Protein AF-A0A1I0CJA5-F1 (afdb_monomer_lite)

Structure (mmCIF, N/CA/C/O backbone):
data_AF-A0A1I0CJA5-F1
#
_entry.id   AF-A0A1I0CJA5-F1
#
loop_
_atom_site.group_PDB
_atom_site.id
_atom_site.type_symbol
_atom_site.label_atom_id
_atom_site.label_alt_id
_atom_site.label_comp_id
_atom_site.label_asym_id
_atom_site.label_entity_id
_atom_site.label_seq_id
_atom_site.pdbx_PDB_ins_code
_atom_site.Cartn_x
_atom_site.Cartn_y
_atom_site.Cartn_z
_atom_site.occupancy
_atom_site.B_iso_or_equiv
_atom_site.auth_seq_id
_atom_site.auth_comp_id
_atom_site.auth_asym_id
_atom_site.auth_atom_id
_atom_site.pdbx_PDB_model_num
ATOM 1 N N . MET A 1 1 ? -0.975 0.324 -36.516 1.00 38.78 1 MET A N 1
ATOM 2 C CA . MET A 1 1 ? -1.303 0.114 -35.090 1.00 38.78 1 MET A CA 1
ATOM 3 C C . MET A 1 1 ? -0.329 0.949 -34.273 1.00 38.78 1 MET A C 1
ATOM 5 O O . MET A 1 1 ? 0.823 0.558 -34.159 1.00 38.78 1 MET A O 1
ATOM 9 N N . SER A 1 2 ? -0.730 2.141 -33.818 1.00 41.09 2 SER A N 1
ATOM 10 C CA . SER A 1 2 ? 0.152 3.005 -33.021 1.00 41.09 2 SER A CA 1
ATOM 11 C C . SER A 1 2 ? 0.264 2.461 -31.605 1.00 41.09 2 SER A C 1
ATOM 13 O O . SER A 1 2 ? -0.659 2.596 -30.804 1.00 41.09 2 SER A O 1
ATOM 15 N N . THR A 1 3 ? 1.405 1.857 -31.296 1.00 53.00 3 THR A N 1
ATOM 16 C CA . THR A 1 3 ? 1.869 1.637 -29.928 1.00 53.00 3 THR A CA 1
ATOM 17 C C . THR A 1 3 ? 2.162 3.004 -29.321 1.00 53.00 3 THR A C 1
ATOM 19 O O . THR A 1 3 ? 3.268 3.527 -29.440 1.00 53.00 3 THR A O 1
ATOM 22 N N . GLY A 1 4 ? 1.145 3.638 -28.735 1.00 49.47 4 GLY A N 1
ATOM 23 C CA . GLY A 1 4 ? 1.367 4.814 -27.907 1.00 49.47 4 GLY A CA 1
ATOM 24 C C . GLY A 1 4 ? 2.368 4.427 -26.825 1.00 49.47 4 GLY A C 1
ATOM 25 O O . GLY A 1 4 ? 2.086 3.522 -26.043 1.00 49.47 4 GLY A O 1
ATOM 26 N N . HIS A 1 5 ? 3.548 5.050 -26.820 1.00 57.03 5 HIS A N 1
ATOM 27 C CA . HIS A 1 5 ? 4.505 4.905 -25.731 1.00 57.03 5 HIS A CA 1
ATOM 28 C C . HIS A 1 5 ? 3.768 5.226 -24.429 1.00 57.03 5 HIS A C 1
ATOM 30 O O . HIS A 1 5 ? 3.460 6.386 -24.152 1.00 57.03 5 HIS A O 1
ATOM 36 N N . LEU A 1 6 ? 3.425 4.198 -23.651 1.00 63.06 6 LEU A N 1
ATOM 37 C CA . LEU A 1 6 ? 2.884 4.388 -22.317 1.00 63.06 6 LEU A CA 1
ATOM 38 C C . LEU A 1 6 ? 4.010 5.007 -21.501 1.00 63.06 6 LEU A C 1
ATOM 40 O O . LEU A 1 6 ? 4.934 4.314 -21.082 1.00 63.06 6 LEU A O 1
ATOM 44 N N . ARG A 1 7 ? 3.955 6.330 -21.339 1.00 72.81 7 ARG A N 1
ATOM 45 C CA . ARG A 1 7 ? 4.883 7.077 -20.498 1.00 72.81 7 ARG A CA 1
ATOM 46 C C . ARG A 1 7 ? 4.955 6.389 -19.138 1.00 72.81 7 ARG A C 1
ATOM 48 O O . ARG A 1 7 ? 3.923 6.122 -18.515 1.00 72.81 7 ARG A O 1
ATOM 55 N N . GLU A 1 8 ? 6.171 6.085 -18.706 1.00 76.00 8 GLU A N 1
ATOM 56 C CA . GLU A 1 8 ? 6.405 5.485 -17.402 1.00 76.00 8 GLU A CA 1
ATOM 57 C C . GLU A 1 8 ? 5.789 6.373 -16.310 1.00 76.00 8 GLU A C 1
ATOM 59 O O . GLU A 1 8 ? 5.918 7.603 -16.363 1.00 76.00 8 GLU A O 1
ATOM 64 N N . PRO A 1 9 ? 5.063 5.789 -15.342 1.00 83.44 9 PRO A N 1
ATOM 65 C CA . PRO A 1 9 ? 4.509 6.545 -14.244 1.00 83.44 9 PRO A CA 1
ATOM 66 C C . PRO A 1 9 ? 5.676 7.119 -13.447 1.00 83.44 9 PRO A C 1
ATOM 68 O O . PRO A 1 9 ? 6.671 6.425 -13.221 1.00 83.44 9 PRO A O 1
ATOM 71 N N . PRO A 1 10 ? 5.565 8.369 -12.983 1.00 91.12 10 PRO A N 1
ATOM 72 C CA . PRO A 1 10 ? 6.577 8.901 -12.096 1.00 91.12 10 PRO A CA 1
ATOM 73 C C . PRO A 1 10 ? 6.643 8.032 -10.835 1.00 91.12 10 PRO A C 1
ATOM 75 O O . PRO A 1 10 ? 5.623 7.527 -10.364 1.00 91.12 10 PRO A O 1
ATOM 78 N N . TYR A 1 11 ? 7.842 7.876 -10.275 1.00 94.19 11 TYR A N 1
ATOM 79 C CA . TYR A 1 11 ? 8.096 7.011 -9.120 1.00 94.19 11 TYR A CA 1
ATOM 80 C C . TYR A 1 11 ? 7.109 7.238 -7.960 1.00 94.19 11 TYR A C 1
ATOM 82 O O . TYR A 1 11 ? 6.584 6.286 -7.387 1.00 94.19 11 TYR A O 1
ATOM 90 N N . TRP A 1 12 ? 6.768 8.500 -7.677 1.00 95.81 12 TRP A N 1
ATOM 91 C CA . TRP A 1 12 ? 5.797 8.853 -6.636 1.00 95.81 12 TRP A CA 1
ATOM 92 C C . TRP A 1 12 ? 4.404 8.253 -6.881 1.00 95.81 12 TRP A C 1
ATOM 94 O O . TRP A 1 12 ? 3.738 7.860 -5.929 1.00 95.81 12 TRP A O 1
ATOM 104 N N . ALA A 1 13 ? 3.967 8.114 -8.136 1.00 95.69 13 ALA A N 1
ATOM 105 C CA . ALA A 1 13 ? 2.657 7.548 -8.456 1.00 95.69 13 ALA A CA 1
ATOM 106 C C . ALA A 1 13 ? 2.606 6.036 -8.184 1.00 95.69 13 ALA A C 1
ATOM 108 O O . ALA A 1 13 ? 1.552 5.497 -7.838 1.00 95.69 13 ALA A O 1
ATOM 109 N N . LEU A 1 14 ? 3.744 5.342 -8.298 1.00 97.00 14 LEU A N 1
ATOM 110 C CA . LEU A 1 14 ? 3.858 3.932 -7.918 1.00 97.00 14 LEU A CA 1
ATOM 111 C C . LEU A 1 14 ? 3.748 3.767 -6.396 1.00 97.00 14 LEU A C 1
ATOM 113 O O . LEU A 1 14 ? 3.034 2.880 -5.928 1.00 97.00 14 LEU A O 1
ATOM 117 N N . LEU A 1 15 ? 4.388 4.654 -5.629 1.00 98.00 15 LEU A N 1
ATOM 118 C CA . LEU A 1 15 ? 4.303 4.660 -4.165 1.00 98.00 15 LEU A CA 1
ATOM 119 C C . LEU A 1 15 ? 2.894 5.009 -3.664 1.00 98.00 15 LEU A C 1
ATOM 121 O O . LEU A 1 15 ? 2.371 4.333 -2.778 1.00 98.00 15 LEU A O 1
ATOM 125 N N . GLU A 1 16 ? 2.236 5.988 -4.286 1.00 98.25 16 GLU A N 1
ATOM 126 C CA . GLU A 1 16 ? 0.837 6.338 -4.003 1.00 98.25 16 GLU A CA 1
ATOM 127 C C . GLU A 1 16 ? -0.107 5.158 -4.296 1.00 98.25 16 GLU A C 1
ATOM 129 O O . GLU A 1 16 ? -1.049 4.879 -3.548 1.00 98.25 16 GLU A O 1
ATOM 134 N N . THR A 1 17 ? 0.173 4.402 -5.364 1.00 97.75 17 THR A N 1
ATOM 135 C CA . THR A 1 17 ? -0.574 3.178 -5.685 1.00 97.75 17 THR A CA 1
ATOM 136 C C . THR A 1 17 ? -0.369 2.109 -4.609 1.00 97.75 17 THR A C 1
ATOM 138 O O . THR A 1 17 ? -1.347 1.498 -4.169 1.00 97.75 17 THR A O 1
ATOM 141 N N . ALA A 1 18 ? 0.870 1.904 -4.146 1.00 97.56 18 ALA A N 1
ATOM 142 C CA . ALA A 1 18 ? 1.179 0.971 -3.062 1.00 97.56 18 ALA A CA 1
ATOM 143 C C . ALA A 1 18 ? 0.437 1.337 -1.768 1.00 97.56 18 ALA A C 1
ATOM 145 O O . ALA A 1 18 ? -0.219 0.483 -1.167 1.00 97.56 18 ALA A O 1
ATOM 146 N N . HIS A 1 19 ? 0.466 2.617 -1.388 1.00 98.19 19 HIS A N 1
ATOM 147 C CA . HIS A 1 19 ? -0.281 3.142 -0.243 1.00 98.19 19 HIS A CA 1
ATOM 148 C C . HIS A 1 19 ? -1.787 2.952 -0.397 1.00 98.19 19 HIS A C 1
ATOM 150 O O . HIS A 1 19 ? -2.447 2.456 0.517 1.00 98.19 19 HIS A O 1
ATOM 156 N N . THR A 1 20 ? -2.334 3.242 -1.577 1.00 98.38 20 T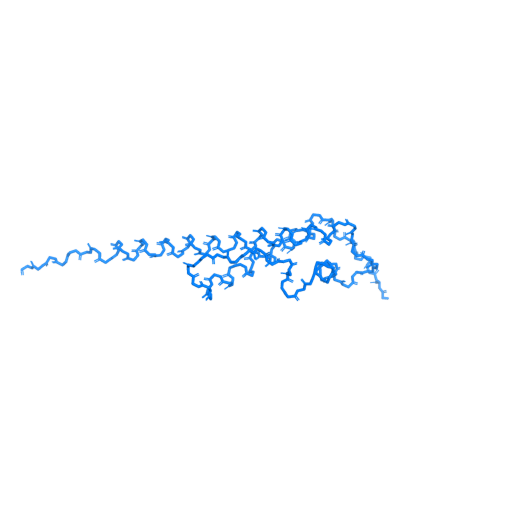HR A N 1
ATOM 157 C CA . THR A 1 20 ? -3.761 3.051 -1.854 1.00 98.38 20 THR A CA 1
ATOM 158 C C . THR A 1 20 ? -4.179 1.586 -1.736 1.00 98.38 20 THR A C 1
ATOM 160 O O . THR A 1 20 ? -5.255 1.308 -1.198 1.00 98.38 20 THR A O 1
ATOM 163 N N . PHE A 1 21 ? -3.355 0.645 -2.209 1.00 97.50 21 PHE A N 1
ATOM 164 C CA . PHE A 1 21 ? -3.587 -0.785 -1.993 1.00 97.50 21 PHE A CA 1
ATOM 165 C C . PHE A 1 21 ? -3.585 -1.132 -0.509 1.00 97.50 21 PHE A C 1
ATOM 167 O O . PHE A 1 21 ? -4.559 -1.716 -0.038 1.00 97.50 21 PHE A O 1
ATOM 174 N N . GLY A 1 22 ? -2.564 -0.690 0.226 1.00 96.06 22 GLY A N 1
ATOM 175 C CA . GLY A 1 22 ? -2.484 -0.883 1.669 1.00 96.06 22 GLY A CA 1
ATOM 176 C C . GLY A 1 22 ? -3.741 -0.393 2.373 1.00 96.06 22 GLY A C 1
ATOM 177 O O . GLY A 1 22 ? -4.392 -1.148 3.085 1.00 96.06 22 GLY A O 1
ATOM 178 N N . ARG A 1 23 ? -4.157 0.847 2.102 1.00 97.00 23 ARG A N 1
ATOM 179 C CA . ARG A 1 23 ? -5.327 1.469 2.735 1.00 97.00 23 ARG A CA 1
ATOM 180 C C . ARG A 1 23 ? -6.623 0.707 2.500 1.00 97.00 23 ARG A C 1
ATOM 182 O O . ARG A 1 23 ? -7.431 0.590 3.421 1.00 97.00 23 ARG A O 1
ATOM 189 N N . ARG A 1 24 ? -6.831 0.183 1.292 1.00 96.81 24 ARG A N 1
ATOM 190 C CA . ARG A 1 24 ? -8.006 -0.644 0.976 1.00 96.81 24 ARG A CA 1
ATOM 191 C C . ARG A 1 24 ? -7.975 -1.966 1.731 1.00 96.81 24 ARG A C 1
ATOM 193 O O . ARG A 1 24 ? -8.985 -2.341 2.320 1.00 96.81 24 ARG A O 1
ATOM 200 N N . ASP A 1 25 ? -6.824 -2.625 1.749 1.00 93.81 25 ASP A N 1
ATOM 201 C CA . ASP A 1 25 ? -6.673 -3.915 2.415 1.00 93.81 25 ASP A CA 1
ATOM 202 C C . ASP A 1 25 ? -6.771 -3.761 3.944 1.00 93.81 25 ASP A C 1
ATOM 204 O O . ASP A 1 25 ? -7.419 -4.577 4.589 1.00 93.81 25 ASP A O 1
ATOM 208 N N . GLY A 1 26 ? -6.268 -2.665 4.522 1.00 92.38 26 GLY A N 1
ATOM 209 C CA . GLY A 1 26 ? -6.431 -2.347 5.946 1.00 92.38 26 GLY A CA 1
ATOM 210 C C . GLY A 1 26 ? -7.883 -2.066 6.337 1.00 92.38 26 GLY A C 1
ATOM 211 O O . GLY A 1 26 ? -8.358 -2.530 7.372 1.00 92.38 26 GLY A O 1
ATOM 212 N N . HIS A 1 27 ? -8.631 -1.362 5.481 1.00 93.19 27 HIS A N 1
ATOM 213 C CA . HIS A 1 27 ? -10.071 -1.174 5.673 1.00 93.19 27 HIS A CA 1
ATOM 214 C C . HIS A 1 27 ? -10.830 -2.509 5.583 1.00 93.19 27 HIS A C 1
ATOM 216 O O . HIS A 1 27 ? -11.784 -2.733 6.332 1.00 93.19 27 HIS A O 1
ATOM 222 N N . ALA A 1 28 ? -10.439 -3.396 4.665 1.00 91.31 28 ALA A N 1
ATOM 223 C CA . ALA A 1 28 ? -11.041 -4.719 4.552 1.00 91.31 28 ALA A CA 1
ATOM 224 C C . ALA A 1 28 ? -10.716 -5.588 5.778 1.00 91.31 28 ALA A C 1
ATOM 226 O O . ALA A 1 28 ? -11.635 -6.151 6.369 1.00 91.31 28 ALA A O 1
ATOM 227 N N . ALA A 1 29 ? -9.450 -5.633 6.201 1.00 89.00 29 ALA A N 1
ATOM 228 C CA . ALA A 1 29 ? -8.982 -6.392 7.360 1.00 89.00 29 ALA A CA 1
ATOM 229 C C . ALA A 1 29 ? -9.719 -5.997 8.646 1.00 89.00 29 ALA A C 1
ATOM 231 O O . ALA A 1 29 ? -10.178 -6.864 9.386 1.00 89.00 29 ALA A O 1
ATOM 232 N N . ALA A 1 30 ? -9.959 -4.699 8.859 1.00 87.25 30 ALA A N 1
ATOM 233 C CA . ALA A 1 30 ? -10.685 -4.200 10.027 1.00 87.25 30 ALA A CA 1
ATOM 234 C C . ALA A 1 30 ? -12.130 -4.724 10.166 1.00 87.25 30 ALA A C 1
ATOM 236 O O . ALA A 1 30 ? -12.720 -4.589 11.237 1.00 87.25 30 ALA A O 1
ATOM 237 N N . ARG A 1 31 ? -12.721 -5.303 9.109 1.00 82.44 31 ARG A N 1
ATOM 238 C CA . ARG A 1 31 ? -14.045 -5.951 9.173 1.00 82.44 31 ARG A CA 1
ATOM 239 C C . ARG A 1 31 ? -13.994 -7.379 9.714 1.00 82.44 31 ARG A C 1
ATOM 241 O O . ARG A 1 31 ? -15.026 -7.878 10.151 1.00 82.44 31 ARG A O 1
ATOM 248 N N . PHE A 1 32 ? -12.836 -8.028 9.637 1.00 80.38 32 PHE A N 1
ATOM 249 C CA . PHE A 1 32 ? -12.657 -9.440 9.976 1.00 80.38 32 PHE A CA 1
ATOM 250 C C . PHE A 1 32 ? -11.815 -9.637 11.236 1.00 80.38 32 PHE A C 1
ATOM 252 O O . PHE A 1 32 ? -12.033 -10.602 11.964 1.00 80.38 32 PHE A O 1
ATOM 259 N N . GLU A 1 33 ? -10.874 -8.735 11.511 1.00 68.19 33 GLU A N 1
ATOM 260 C CA . GLU A 1 33 ? -9.997 -8.848 12.671 1.00 68.19 33 GLU A CA 1
ATOM 261 C C . GLU A 1 33 ? -10.660 -8.273 13.936 1.00 68.19 33 GLU A C 1
ATOM 263 O O . GLU A 1 33 ? -11.123 -7.125 13.928 1.00 68.19 33 GLU A O 1
ATOM 268 N N . PRO A 1 34 ? -10.695 -9.036 15.048 1.00 61.22 34 PRO A N 1
ATOM 269 C CA . PRO A 1 34 ? -11.097 -8.516 16.349 1.00 61.22 34 PRO A CA 1
ATOM 270 C C . PRO A 1 34 ? -10.254 -7.299 16.742 1.00 61.22 34 PRO A C 1
ATOM 272 O O . PRO A 1 34 ? -9.126 -7.125 16.283 1.00 61.22 34 PRO A O 1
ATOM 275 N N . HIS A 1 35 ? -10.768 -6.466 17.650 1.00 65.12 35 HIS A N 1
ATOM 276 C CA . HIS A 1 35 ? -10.018 -5.357 18.250 1.00 65.12 35 HIS A CA 1
ATOM 277 C C . HIS A 1 35 ? -8.899 -5.876 19.178 1.00 65.12 35 HIS A C 1
ATOM 279 O O . HIS A 1 35 ? -8.967 -5.717 20.393 1.00 65.12 35 HIS A O 1
ATOM 285 N N . GLY A 1 36 ? -7.897 -6.539 18.606 1.00 63.31 36 GLY A N 1
ATOM 286 C CA . GLY A 1 36 ? -6.728 -7.079 19.283 1.00 63.31 36 GLY A CA 1
ATOM 287 C C . GLY A 1 36 ? -5.429 -6.403 18.830 1.00 63.31 36 GLY A C 1
ATOM 288 O O . GLY A 1 36 ? -5.447 -5.522 17.955 1.00 63.31 36 GLY A O 1
ATOM 289 N N . PRO A 1 37 ? -4.298 -6.790 19.445 1.00 59.56 37 PRO A N 1
ATOM 290 C CA . PRO A 1 37 ? -2.977 -6.398 18.976 1.00 59.56 37 PRO A CA 1
ATOM 291 C C . PRO A 1 37 ? -2.812 -6.847 17.522 1.00 59.56 37 PRO A C 1
ATOM 293 O O . PRO A 1 37 ? -3.160 -7.974 17.185 1.00 59.56 37 PRO A O 1
ATOM 296 N N . VAL A 1 38 ? -2.320 -5.952 16.668 1.00 64.00 38 VAL A N 1
ATOM 297 C CA . VAL A 1 38 ? -1.954 -6.314 15.295 1.00 64.00 38 VAL A CA 1
ATOM 298 C C . VAL A 1 38 ? -0.599 -7.002 15.375 1.00 64.00 38 VAL A C 1
ATOM 300 O O . VAL A 1 38 ? 0.308 -6.474 16.025 1.00 64.00 38 VAL A O 1
ATOM 303 N N . ASP A 1 39 ? -0.475 -8.162 14.737 1.00 67.00 39 ASP A N 1
ATOM 304 C CA . ASP A 1 39 ? 0.808 -8.839 14.567 1.00 67.00 39 ASP A CA 1
ATOM 305 C C . ASP A 1 39 ? 1.850 -7.893 13.940 1.00 67.00 39 ASP A C 1
ATOM 307 O O . ASP A 1 39 ? 1.494 -6.911 13.271 1.00 67.00 39 ASP A O 1
ATOM 311 N N . PRO A 1 40 ? 3.156 -8.141 14.148 1.00 66.12 40 PRO A N 1
ATOM 312 C CA . PRO A 1 40 ? 4.190 -7.343 13.508 1.00 66.12 40 PRO A CA 1
ATOM 313 C C . PRO A 1 40 ? 3.978 -7.285 11.983 1.00 66.12 40 PRO A C 1
ATOM 315 O O . PRO A 1 40 ? 3.541 -8.273 11.385 1.00 66.12 40 PRO A O 1
ATOM 318 N N . PRO A 1 41 ? 4.290 -6.148 11.331 1.00 66.56 41 PRO A N 1
ATOM 319 C CA . PRO A 1 41 ? 4.025 -5.970 9.909 1.00 66.56 41 PRO A CA 1
ATOM 320 C C . PRO A 1 41 ? 4.674 -7.079 9.078 1.00 66.56 41 PRO A C 1
ATOM 322 O O . PRO A 1 41 ? 5.884 -7.299 9.161 1.00 66.56 41 PRO A O 1
ATOM 325 N N . SER A 1 42 ? 3.885 -7.757 8.244 1.00 72.19 42 SER A N 1
ATOM 326 C CA . SER A 1 42 ? 4.427 -8.717 7.289 1.00 72.19 42 SER A CA 1
ATOM 327 C C . SER A 1 42 ? 5.286 -8.001 6.250 1.00 72.19 42 SER A C 1
ATOM 329 O O . SER A 1 42 ? 4.897 -6.969 5.705 1.00 72.19 42 SER A O 1
ATOM 331 N N . THR A 1 43 ? 6.416 -8.601 5.882 1.00 72.69 43 THR A N 1
ATOM 332 C CA . THR A 1 43 ? 7.197 -8.170 4.707 1.00 72.69 43 THR A CA 1
ATOM 333 C C . THR A 1 43 ? 6.492 -8.489 3.386 1.00 72.69 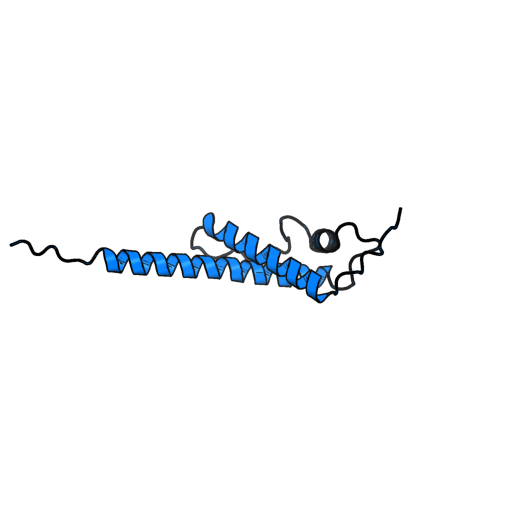43 THR A C 1
ATOM 335 O O . 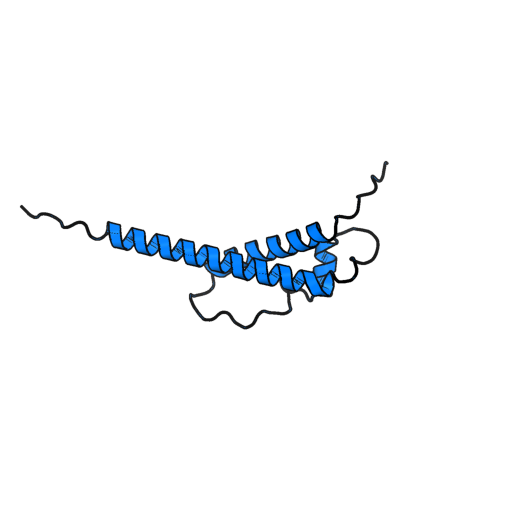THR A 1 43 ? 6.897 -8.006 2.332 1.00 72.69 43 THR A O 1
ATOM 338 N N . HIS A 1 44 ? 5.424 -9.293 3.441 1.00 84.00 44 HIS A N 1
ATOM 339 C CA . HIS A 1 44 ? 4.622 -9.670 2.289 1.00 84.00 44 HIS A CA 1
ATOM 340 C C . HIS A 1 44 ? 3.461 -8.695 2.087 1.00 84.00 44 HIS A C 1
ATOM 342 O O . HIS A 1 44 ? 2.666 -8.453 2.996 1.00 84.00 44 HIS A O 1
ATOM 348 N N . CYS A 1 45 ? 3.325 -8.179 0.870 1.00 89.62 45 CYS A N 1
ATOM 349 C CA . CYS A 1 45 ? 2.245 -7.282 0.473 1.00 89.62 45 CYS A CA 1
ATOM 350 C C . CYS A 1 45 ? 1.244 -8.066 -0.376 1.00 89.62 45 CYS A C 1
ATOM 352 O O . CYS A 1 45 ? 1.556 -8.472 -1.496 1.00 89.62 45 CYS A O 1
ATOM 354 N N . ARG A 1 46 ? 0.029 -8.307 0.137 1.00 87.56 46 ARG A N 1
ATOM 355 C CA . ARG A 1 46 ? -1.008 -9.101 -0.563 1.00 87.56 46 ARG A CA 1
ATOM 356 C C . ARG A 1 46 ? -0.522 -10.512 -0.933 1.00 87.56 46 ARG A C 1
ATOM 358 O O . ARG A 1 46 ? -0.731 -10.970 -2.060 1.00 87.56 46 ARG A O 1
ATOM 365 N N . GLY A 1 47 ? 0.201 -11.148 -0.008 1.00 90.94 47 GLY A N 1
ATOM 366 C CA . GLY A 1 47 ? 0.808 -12.471 -0.196 1.00 90.94 47 GLY A CA 1
ATOM 367 C C . GLY A 1 47 ? 1.991 -12.507 -1.171 1.00 90.94 47 GLY A C 1
ATOM 368 O O . GLY A 1 47 ? 2.375 -13.587 -1.600 1.00 90.94 47 GLY A O 1
ATOM 369 N N . ARG A 1 48 ? 2.549 -11.352 -1.555 1.00 94.62 48 ARG A N 1
ATOM 370 C CA . ARG A 1 48 ? 3.712 -11.250 -2.450 1.00 94.62 48 ARG A CA 1
ATOM 371 C C . ARG A 1 48 ? 4.926 -10.763 -1.686 1.00 94.62 48 ARG A C 1
ATOM 373 O O . ARG A 1 48 ? 4.792 -9.860 -0.863 1.00 94.62 48 ARG A O 1
ATOM 380 N N . ASP A 1 49 ? 6.089 -11.316 -2.001 1.00 95.12 49 ASP A N 1
ATOM 381 C CA . ASP A 1 49 ? 7.358 -10.730 -1.584 1.00 95.12 49 ASP A CA 1
ATOM 382 C C . ASP A 1 49 ? 7.548 -9.317 -2.195 1.00 95.12 49 ASP A C 1
ATOM 384 O O . ASP A 1 49 ? 6.796 -8.910 -3.098 1.00 95.12 49 ASP A O 1
ATOM 388 N N . PRO A 1 50 ? 8.527 -8.540 -1.704 1.00 95.12 50 PRO A N 1
ATOM 389 C CA . PRO A 1 50 ? 8.789 -7.191 -2.197 1.00 95.12 50 PRO A CA 1
ATOM 390 C C . PRO A 1 50 ? 9.015 -7.088 -3.714 1.00 95.12 50 PRO A C 1
ATOM 392 O O . PRO A 1 50 ? 8.479 -6.172 -4.347 1.00 95.12 50 PRO A O 1
ATOM 395 N N . ALA A 1 51 ? 9.751 -8.023 -4.320 1.00 94.50 51 ALA A N 1
ATOM 396 C CA . ALA A 1 51 ? 10.079 -7.995 -5.745 1.00 94.50 51 ALA A CA 1
ATOM 397 C C . ALA A 1 51 ? 8.833 -8.253 -6.605 1.00 94.50 51 ALA A C 1
ATOM 399 O O . ALA A 1 51 ? 8.532 -7.508 -7.547 1.00 94.50 51 ALA A O 1
ATOM 400 N N . ALA A 1 52 ? 8.044 -9.263 -6.242 1.00 95.38 52 ALA A N 1
ATOM 401 C CA . ALA A 1 52 ? 6.773 -9.573 -6.884 1.00 95.38 52 ALA A CA 1
ATOM 402 C C . ALA A 1 52 ? 5.759 -8.427 -6.724 1.00 95.38 52 ALA A C 1
ATOM 404 O O . ALA A 1 52 ? 4.968 -8.157 -7.635 1.00 95.38 52 ALA A O 1
ATOM 405 N N . PHE A 1 53 ? 5.789 -7.711 -5.597 1.00 96.50 53 PHE A N 1
ATOM 406 C CA . PHE A 1 53 ? 4.958 -6.527 -5.395 1.00 96.50 53 PHE A CA 1
ATOM 407 C C . PHE A 1 53 ? 5.408 -5.333 -6.250 1.00 96.50 53 PHE A C 1
ATOM 409 O O . PHE A 1 53 ? 4.568 -4.680 -6.874 1.00 96.50 53 PHE A O 1
ATOM 416 N N . ALA A 1 54 ? 6.715 -5.083 -6.367 1.00 95.94 54 ALA A N 1
ATOM 417 C CA . ALA A 1 54 ? 7.250 -4.060 -7.265 1.00 95.94 54 ALA A CA 1
ATOM 418 C C . ALA A 1 54 ? 6.857 -4.327 -8.727 1.00 95.94 54 ALA A C 1
ATOM 420 O O . ALA A 1 54 ? 6.399 -3.414 -9.419 1.00 95.94 54 ALA A O 1
ATOM 421 N N . ARG A 1 55 ? 6.927 -5.589 -9.176 1.00 95.25 55 ARG A N 1
ATOM 422 C CA . ARG A 1 55 ? 6.452 -5.982 -10.513 1.00 95.25 55 ARG A CA 1
ATOM 423 C C . ARG A 1 55 ? 4.951 -5.770 -10.696 1.00 95.25 55 ARG A C 1
ATOM 425 O O . ARG A 1 55 ? 4.537 -5.261 -11.733 1.00 95.25 55 ARG A O 1
ATOM 432 N N . LEU A 1 56 ? 4.131 -6.075 -9.687 1.00 95.62 56 LEU A N 1
ATOM 433 C CA . LEU A 1 56 ? 2.690 -5.798 -9.738 1.00 95.62 56 LEU A CA 1
ATOM 434 C C . LEU A 1 56 ? 2.396 -4.303 -9.962 1.00 95.62 56 LEU A C 1
ATOM 436 O O . LEU A 1 56 ? 1.494 -3.960 -10.728 1.00 95.62 56 LEU A O 1
ATOM 440 N N . LEU A 1 57 ? 3.137 -3.413 -9.297 1.00 95.31 57 LEU A N 1
ATOM 441 C CA . LEU A 1 57 ? 2.983 -1.961 -9.451 1.00 95.31 57 LEU A CA 1
ATOM 442 C C . LEU A 1 57 ? 3.476 -1.475 -10.819 1.00 95.31 57 LEU A C 1
ATOM 444 O O . LEU A 1 57 ? 2.858 -0.592 -11.425 1.00 95.31 57 LEU A O 1
ATOM 448 N N . TRP A 1 58 ? 4.552 -2.080 -11.320 1.00 94.69 58 TRP A N 1
ATOM 449 C CA . TRP A 1 58 ? 5.095 -1.804 -12.647 1.00 94.69 58 TRP A CA 1
ATOM 450 C C . TRP A 1 58 ? 4.182 -2.285 -13.785 1.00 94.69 58 TRP A C 1
ATOM 452 O O . TRP A 1 58 ? 4.132 -1.634 -14.833 1.00 94.69 58 TRP A O 1
ATOM 462 N N . ARG A 1 59 ? 3.347 -3.304 -13.527 1.00 90.56 59 ARG A N 1
ATOM 463 C CA . ARG A 1 59 ? 2.400 -3.915 -14.480 1.00 90.56 59 ARG A CA 1
A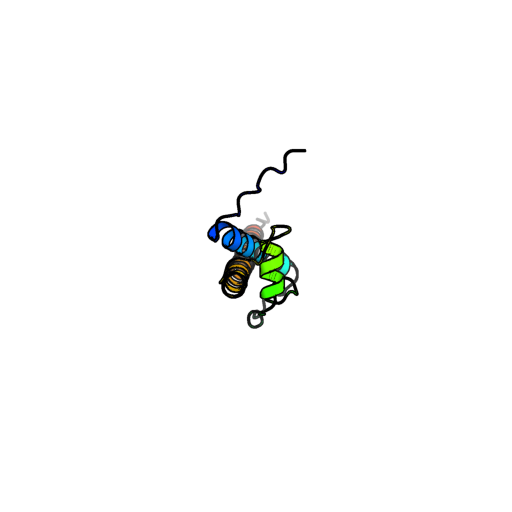TOM 464 C C . ARG A 1 59 ? 3.121 -4.432 -15.733 1.00 90.56 59 ARG A C 1
ATOM 466 O O . ARG A 1 59 ? 4.257 -4.877 -15.644 1.00 90.56 59 ARG A O 1
ATOM 473 N N . ASP A 1 60 ? 2.472 -4.353 -16.892 1.00 85.00 60 ASP A N 1
ATOM 474 C CA . ASP A 1 60 ? 2.956 -4.872 -18.178 1.00 85.00 60 ASP A CA 1
ATOM 475 C C . ASP A 1 60 ? 3.947 -3.924 -18.881 1.00 85.00 60 ASP A C 1
ATOM 477 O O . ASP A 1 60 ? 4.058 -3.914 -20.108 1.00 85.00 60 ASP A O 1
ATOM 481 N N . ARG A 1 61 ? 4.628 -3.058 -18.123 1.00 87.94 61 ARG A N 1
ATOM 482 C CA . ARG A 1 61 ? 5.611 -2.133 -18.692 1.00 87.94 61 ARG A CA 1
ATOM 483 C C . ARG A 1 61 ? 6.898 -2.876 -19.044 1.00 87.94 61 ARG A C 1
ATOM 485 O O . ARG A 1 61 ? 7.270 -3.809 -18.335 1.00 87.94 61 ARG A O 1
ATOM 492 N N . PRO A 1 62 ? 7.581 -2.470 -20.127 1.00 86.31 62 PRO A N 1
ATOM 493 C CA . PRO A 1 62 ? 8.851 -3.072 -20.499 1.00 86.31 62 PRO A CA 1
ATOM 494 C C . PRO A 1 62 ? 9.918 -2.809 -19.427 1.00 86.31 62 PRO A C 1
ATOM 496 O O . PRO A 1 62 ? 9.865 -1.806 -18.716 1.00 86.31 62 PRO A O 1
ATOM 499 N N . GLY A 1 63 ? 10.905 -3.702 -19.353 1.00 88.12 63 GLY A N 1
ATOM 500 C CA . GLY A 1 63 ? 12.036 -3.583 -18.434 1.00 88.12 63 GLY A CA 1
ATOM 501 C C . GLY A 1 63 ? 11.703 -3.898 -16.975 1.00 88.12 63 GLY A C 1
ATOM 502 O O . GLY A 1 63 ? 10.593 -4.311 -16.632 1.00 88.12 63 GLY A O 1
ATOM 503 N N . ASP A 1 64 ? 12.704 -3.720 -16.118 1.00 90.88 64 ASP A N 1
ATOM 504 C CA . ASP A 1 64 ? 12.564 -3.922 -14.680 1.00 90.88 64 ASP A CA 1
ATOM 505 C C . ASP A 1 64 ? 11.921 -2.703 -13.997 1.00 90.88 64 ASP A C 1
ATOM 507 O O . ASP A 1 64 ? 12.064 -1.572 -14.474 1.00 90.88 64 ASP A O 1
ATOM 511 N N . PRO A 1 65 ? 11.225 -2.899 -12.861 1.00 92.44 65 PRO A N 1
ATOM 512 C CA . PRO A 1 65 ? 10.730 -1.787 -12.063 1.00 92.44 65 PRO A CA 1
ATOM 513 C C . PRO A 1 65 ? 11.864 -0.833 -11.641 1.00 92.44 65 PRO A C 1
ATOM 515 O O . PRO A 1 65 ? 12.988 -1.285 -11.410 1.00 92.44 65 PRO A O 1
ATOM 518 N N . PRO A 1 66 ? 11.578 0.470 -11.448 1.00 92.75 66 PRO A N 1
ATOM 519 C CA . PRO A 1 66 ? 12.573 1.437 -10.996 1.00 92.75 66 PRO A CA 1
ATOM 520 C C . PRO A 1 66 ? 13.311 0.998 -9.726 1.00 92.75 66 PRO A C 1
ATOM 522 O O . PRO A 1 66 ? 12.702 0.497 -8.772 1.00 92.75 66 PRO A O 1
ATOM 525 N N . SER A 1 67 ? 14.620 1.261 -9.687 1.00 88.94 67 SER A N 1
ATOM 526 C CA . SER A 1 67 ? 15.465 0.974 -8.526 1.00 88.94 67 SER A CA 1
ATOM 527 C C . SER A 1 67 ? 14.881 1.596 -7.257 1.00 88.94 67 SER A C 1
ATOM 529 O O . SER A 1 67 ? 14.525 2.775 -7.240 1.00 88.94 67 SER A O 1
ATOM 531 N N . GLY A 1 68 ? 14.791 0.807 -6.186 1.00 94.19 68 GLY A N 1
ATOM 532 C CA . GLY A 1 68 ? 14.233 1.241 -4.905 1.00 94.19 68 GLY A CA 1
ATOM 533 C C . GLY A 1 68 ? 12.724 1.035 -4.761 1.00 94.19 68 GLY A C 1
ATOM 534 O O . GLY A 1 68 ? 12.236 1.116 -3.632 1.00 94.19 68 GLY A O 1
ATOM 535 N N . LEU A 1 69 ? 11.988 0.702 -5.831 1.00 95.75 69 LEU A N 1
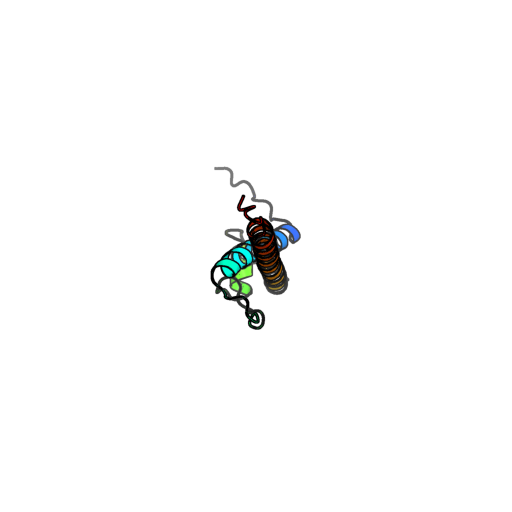ATOM 536 C CA . LEU A 1 69 ? 10.563 0.383 -5.709 1.00 95.75 69 LEU A CA 1
ATOM 537 C C . LEU A 1 69 ? 10.340 -0.860 -4.839 1.00 95.75 69 LEU A C 1
ATOM 539 O O . LEU A 1 69 ? 9.454 -0.850 -3.993 1.00 95.75 69 LEU A O 1
ATOM 543 N N . GLU A 1 70 ? 11.178 -1.885 -4.991 1.00 95.75 70 GLU A N 1
ATOM 544 C CA . GLU A 1 70 ? 11.154 -3.098 -4.162 1.00 95.75 70 GLU A CA 1
ATOM 545 C C . GLU A 1 70 ? 11.294 -2.792 -2.664 1.00 95.75 70 GLU A C 1
ATOM 547 O O . GLU A 1 70 ? 10.556 -3.339 -1.854 1.00 95.75 70 GLU A O 1
ATOM 552 N N . ALA A 1 71 ? 12.172 -1.860 -2.289 1.00 94.25 71 ALA A N 1
ATOM 553 C CA . ALA A 1 71 ? 12.374 -1.490 -0.889 1.00 94.25 71 ALA A CA 1
ATOM 554 C C . ALA A 1 71 ? 11.266 -0.570 -0.350 1.00 94.25 71 ALA A C 1
ATOM 556 O O . ALA A 1 71 ? 10.831 -0.707 0.792 1.00 94.25 71 ALA A O 1
ATOM 557 N N . ASN A 1 72 ? 10.802 0.388 -1.158 1.00 96.25 72 ASN A N 1
ATOM 558 C CA . ASN A 1 72 ? 9.904 1.442 -0.683 1.00 96.25 72 ASN A CA 1
ATOM 559 C C . ASN A 1 72 ? 8.423 1.082 -0.804 1.00 96.25 72 ASN A C 1
ATOM 561 O O . ASN A 1 72 ? 7.630 1.492 0.044 1.00 96.25 72 ASN A O 1
ATOM 565 N N . ALA A 1 73 ? 8.023 0.324 -1.826 1.00 96.44 73 ALA A N 1
ATOM 566 C CA . ALA A 1 73 ? 6.620 -0.023 -2.022 1.00 96.44 73 ALA A CA 1
ATOM 567 C C . ALA A 1 73 ? 6.016 -0.780 -0.823 1.00 96.44 73 ALA A C 1
ATOM 569 O O . ALA A 1 73 ? 4.912 -0.410 -0.415 1.00 96.44 73 ALA A O 1
ATOM 570 N N . PRO A 1 74 ? 6.709 -1.751 -0.191 1.00 96.06 74 PRO A N 1
ATOM 571 C CA . PRO A 1 74 ? 6.207 -2.393 1.021 1.00 96.06 74 PRO A CA 1
ATOM 572 C C . PRO A 1 74 ? 5.992 -1.426 2.189 1.00 96.06 74 PRO A C 1
ATOM 574 O O . PRO A 1 74 ? 4.986 -1.529 2.887 1.00 96.06 74 PRO A O 1
ATOM 577 N N . LEU A 1 75 ? 6.879 -0.442 2.376 1.00 95.50 75 LEU A N 1
ATOM 578 C CA . LEU A 1 75 ? 6.748 0.559 3.442 1.00 95.50 75 LEU A CA 1
ATOM 579 C C . LEU A 1 75 ? 5.513 1.446 3.233 1.00 95.50 75 LEU A C 1
ATOM 581 O O . LEU A 1 75 ? 4.756 1.706 4.170 1.00 95.50 75 LEU A O 1
ATOM 585 N N . TRP A 1 76 ? 5.278 1.876 1.991 1.00 97.06 76 TRP A N 1
ATOM 586 C CA . TRP A 1 76 ? 4.104 2.676 1.636 1.00 97.06 76 TRP A CA 1
ATOM 587 C C . TRP A 1 76 ? 2.808 1.870 1.743 1.00 97.06 76 TRP A C 1
ATOM 589 O O . TRP A 1 76 ? 1.814 2.381 2.263 1.00 97.06 76 TRP A O 1
ATOM 599 N N . TYR A 1 77 ? 2.832 0.601 1.332 1.00 97.06 77 TYR A N 1
ATOM 600 C CA . TYR A 1 77 ? 1.724 -0.329 1.538 1.00 97.06 77 TYR A CA 1
ATOM 601 C C . TYR A 1 77 ? 1.411 -0.511 3.030 1.00 97.06 77 TYR A C 1
ATOM 603 O O . TYR A 1 77 ? 0.268 -0.312 3.437 1.00 97.06 77 TYR A O 1
ATOM 611 N N . ALA A 1 78 ? 2.411 -0.811 3.863 1.00 94.25 78 ALA A N 1
ATOM 612 C CA . ALA A 1 78 ? 2.228 -1.013 5.301 1.00 94.25 78 ALA A CA 1
ATOM 613 C C . ALA A 1 78 ? 1.664 0.239 5.993 1.00 94.25 78 ALA A C 1
ATOM 615 O O . ALA A 1 78 ? 0.743 0.144 6.808 1.00 94.25 78 ALA A O 1
ATOM 616 N N . ARG A 1 79 ? 2.152 1.427 5.615 1.00 95.56 79 ARG A N 1
ATOM 617 C CA . ARG A 1 79 ? 1.599 2.699 6.095 1.00 95.56 79 ARG A CA 1
ATOM 618 C C . ARG A 1 79 ? 0.128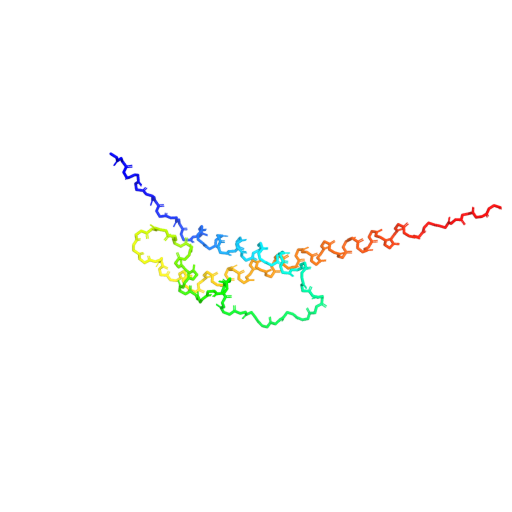 2.859 5.714 1.00 95.56 79 ARG A C 1
ATOM 620 O O . ARG A 1 79 ? -0.694 3.144 6.583 1.00 95.56 79 ARG A O 1
ATOM 627 N N . GLY A 1 80 ? -0.211 2.653 4.441 1.00 96.38 80 GLY A N 1
ATOM 628 C CA . GLY A 1 80 ? -1.597 2.723 3.979 1.00 96.38 80 GLY A CA 1
ATOM 629 C C . GLY A 1 80 ? -2.489 1.741 4.738 1.00 96.38 80 GLY A C 1
ATOM 630 O O . GLY A 1 80 ? -3.563 2.117 5.203 1.00 96.38 80 GLY A O 1
ATOM 631 N N . PHE A 1 81 ? -2.020 0.508 4.933 1.00 94.19 81 PHE A N 1
ATOM 632 C CA . PHE A 1 81 ? -2.723 -0.530 5.687 1.00 94.19 81 PHE A CA 1
ATOM 633 C C . PHE A 1 81 ? -3.053 -0.086 7.113 1.00 94.19 81 PHE A C 1
ATOM 635 O O . PHE A 1 81 ? -4.222 -0.115 7.504 1.00 94.19 81 PHE A O 1
ATOM 642 N N . ALA A 1 82 ? -2.064 0.421 7.852 1.00 91.88 82 ALA A N 1
ATOM 643 C CA . ALA A 1 82 ? -2.271 0.955 9.197 1.00 91.88 82 ALA A CA 1
ATOM 644 C C . ALA A 1 82 ? -3.280 2.120 9.216 1.00 91.88 82 ALA A C 1
ATOM 646 O O . ALA A 1 82 ? -4.149 2.182 10.090 1.00 91.88 82 ALA A O 1
ATOM 647 N N . GLU A 1 83 ? -3.213 3.023 8.235 1.00 94.62 83 GLU A N 1
ATOM 648 C CA . GLU A 1 83 ? -4.158 4.137 8.105 1.00 94.62 83 GLU A CA 1
ATOM 649 C C . GLU A 1 83 ? -5.596 3.656 7.839 1.00 94.62 83 GLU A C 1
ATOM 651 O O . GLU A 1 83 ? -6.536 4.174 8.453 1.00 94.62 83 GLU A O 1
ATOM 656 N N . GLY A 1 84 ? -5.773 2.654 6.971 1.00 94.12 84 GLY A N 1
ATOM 657 C CA . GLY A 1 84 ? -7.070 2.029 6.684 1.00 94.12 84 GLY A CA 1
ATOM 658 C C . GLY A 1 84 ? -7.678 1.357 7.916 1.00 94.12 84 GLY A C 1
ATOM 659 O O . GLY A 1 84 ? -8.838 1.602 8.250 1.00 94.12 84 GLY A O 1
ATOM 660 N N . LEU A 1 85 ? -6.864 0.596 8.652 1.00 91.00 85 LEU A N 1
ATOM 661 C CA . LEU A 1 85 ? -7.248 -0.036 9.918 1.00 91.00 85 LEU A CA 1
ATOM 662 C C . LEU A 1 85 ? -7.690 0.998 10.960 1.00 91.00 85 LEU A C 1
ATOM 664 O O . LEU A 1 85 ? -8.745 0.873 11.588 1.00 91.00 85 LEU A O 1
ATOM 668 N N . ALA A 1 86 ? -6.892 2.053 11.135 1.00 90.38 86 ALA A N 1
ATOM 669 C CA . ALA A 1 86 ? -7.179 3.110 12.094 1.00 90.38 86 ALA A CA 1
ATOM 670 C C . ALA A 1 86 ? -8.446 3.900 11.727 1.00 90.38 86 ALA A C 1
ATOM 672 O O . ALA A 1 86 ? -9.185 4.321 12.619 1.00 90.38 86 ALA A O 1
ATOM 673 N N . ALA A 1 87 ? -8.719 4.105 10.434 1.00 91.75 87 ALA A N 1
ATOM 674 C CA . ALA A 1 87 ? -9.938 4.766 9.980 1.00 91.75 87 ALA A CA 1
ATOM 675 C C . ALA A 1 87 ? -11.191 3.991 10.407 1.00 91.75 87 ALA A C 1
ATOM 677 O O . ALA A 1 87 ? -12.082 4.587 11.017 1.00 91.75 87 ALA A O 1
ATOM 678 N N . GLU A 1 88 ? -11.228 2.678 10.174 1.00 90.38 88 GLU A N 1
ATOM 679 C CA . GLU A 1 88 ? -12.369 1.835 10.548 1.00 90.38 88 GLU A CA 1
ATOM 680 C C . GLU A 1 88 ? -12.573 1.748 12.060 1.00 90.38 88 GLU A C 1
ATOM 682 O O . GLU A 1 88 ? -13.709 1.838 12.533 1.00 90.38 88 GLU A O 1
ATOM 687 N N . ARG A 1 89 ? -11.486 1.684 12.838 1.00 86.62 89 ARG A N 1
ATOM 688 C CA . ARG A 1 89 ? -11.553 1.756 14.309 1.00 86.62 89 ARG A CA 1
ATOM 689 C C . ARG A 1 89 ? -12.221 3.054 14.770 1.00 86.62 89 ARG A C 1
ATOM 691 O O . ARG A 1 89 ? -13.204 3.008 15.506 1.00 86.62 89 ARG A O 1
ATOM 698 N N . ARG A 1 90 ? -11.791 4.205 14.234 1.00 88.50 90 ARG A N 1
ATOM 699 C CA . ARG A 1 90 ? -12.420 5.505 14.534 1.00 88.50 90 ARG A CA 1
ATOM 700 C C . ARG A 1 90 ? -13.898 5.550 14.129 1.00 88.50 90 ARG A C 1
ATOM 702 O O . ARG A 1 90 ? -14.699 6.172 14.825 1.00 88.50 90 ARG A O 1
ATOM 709 N N . TRP A 1 91 ? -14.276 4.939 13.004 1.00 86.62 91 TRP A N 1
ATOM 710 C CA . TRP A 1 91 ? -15.681 4.838 12.587 1.00 86.62 91 TRP A CA 1
ATOM 711 C C . TRP A 1 91 ? -16.508 3.960 13.534 1.00 86.62 91 TRP A C 1
ATOM 713 O O . TRP A 1 91 ? -17.637 4.324 13.867 1.00 86.62 91 TRP A O 1
ATOM 723 N N . ALA A 1 92 ? -15.967 2.824 13.977 1.00 85.56 92 ALA A N 1
ATOM 724 C CA . ALA A 1 92 ? -16.622 1.937 14.935 1.00 85.56 92 ALA A CA 1
ATOM 725 C C . ALA A 1 92 ? -16.829 2.617 16.298 1.00 85.56 92 ALA A C 1
ATOM 727 O O . ALA A 1 92 ? -17.930 2.553 16.848 1.00 85.56 92 ALA A O 1
ATOM 728 N N . ASP A 1 93 ? -15.821 3.335 16.798 1.00 86.25 93 ASP A N 1
ATOM 729 C CA . ASP A 1 93 ? -15.904 4.092 18.052 1.00 86.25 93 ASP A CA 1
ATOM 730 C C . ASP A 1 93 ? -17.022 5.131 18.013 1.00 86.25 93 ASP A C 1
ATOM 732 O O . ASP A 1 93 ? -17.882 5.146 18.893 1.00 86.25 93 ASP A O 1
ATOM 736 N N . ARG A 1 94 ? -17.092 5.930 16.939 1.00 86.38 94 ARG A N 1
ATOM 737 C CA . ARG A 1 94 ? -18.172 6.913 16.761 1.00 86.38 94 ARG A CA 1
ATOM 738 C C . ARG A 1 94 ? -19.557 6.268 16.764 1.00 86.38 94 ARG A C 1
ATOM 740 O O . ARG A 1 94 ? -20.466 6.798 17.398 1.00 86.38 94 ARG A O 1
ATOM 747 N N . ARG A 1 95 ? -19.727 5.123 16.089 1.00 85.50 95 ARG A N 1
ATOM 748 C CA . ARG A 1 95 ? -21.009 4.394 16.072 1.00 85.50 95 ARG A CA 1
ATOM 749 C C . ARG A 1 95 ? -21.416 3.915 17.465 1.00 85.50 95 ARG A C 1
ATOM 751 O O . ARG A 1 95 ? -22.588 4.031 17.814 1.00 85.50 95 ARG A O 1
ATOM 758 N N . ARG A 1 96 ? -20.464 3.429 18.269 1.00 84.19 96 ARG A N 1
ATOM 759 C CA . ARG A 1 96 ? -20.721 3.022 19.661 1.00 84.19 96 ARG A CA 1
ATOM 760 C C . ARG A 1 96 ? -21.160 4.201 20.525 1.00 84.19 96 ARG A C 1
ATOM 762 O O . ARG A 1 96 ? -22.155 4.081 21.233 1.00 84.19 96 ARG A O 1
ATOM 769 N N . THR A 1 97 ? -20.479 5.342 20.421 1.00 86.94 97 THR A N 1
ATOM 770 C CA . THR A 1 97 ? -20.839 6.555 21.174 1.00 86.94 97 THR A CA 1
ATOM 771 C C . THR A 1 97 ? -22.250 7.040 20.837 1.00 86.94 97 THR A C 1
ATOM 773 O O . THR A 1 97 ? -23.025 7.348 21.740 1.00 86.94 97 THR A O 1
ATOM 776 N N . VAL A 1 98 ? -22.621 7.056 19.551 1.00 85.56 98 VAL A N 1
ATOM 777 C CA . VAL A 1 98 ? -23.974 7.451 19.115 1.00 85.56 98 VAL A CA 1
ATOM 778 C C . VAL A 1 98 ? -25.040 6.472 19.624 1.00 85.56 98 VAL A C 1
ATOM 780 O O . VAL A 1 98 ? -26.077 6.909 20.119 1.00 85.56 98 VAL A O 1
ATOM 783 N N . ALA A 1 99 ? -24.787 5.161 19.563 1.00 80.62 99 ALA A N 1
ATOM 784 C CA . ALA A 1 99 ? -25.717 4.156 20.082 1.00 80.62 99 ALA A CA 1
ATOM 785 C C . ALA A 1 99 ? -25.925 4.278 21.605 1.00 80.62 99 ALA A C 1
ATOM 787 O O . ALA A 1 99 ? -27.059 4.205 22.082 1.00 80.62 99 ALA A O 1
ATOM 788 N N . ALA A 1 100 ? -24.857 4.531 22.368 1.00 79.50 100 ALA A N 1
ATOM 789 C CA . ALA A 1 100 ? -24.944 4.750 23.811 1.00 79.50 100 ALA A CA 1
ATOM 790 C C . ALA A 1 100 ? -25.771 6.004 24.155 1.00 79.50 100 ALA A C 1
ATOM 792 O O . ALA A 1 100 ? -26.613 5.956 25.049 1.00 79.50 100 ALA A O 1
ATOM 793 N N . ALA A 1 101 ? -25.600 7.097 23.401 1.00 78.06 101 ALA A N 1
ATOM 794 C CA . ALA A 1 101 ? -26.369 8.329 23.589 1.00 78.06 101 ALA A CA 1
ATOM 795 C C . ALA A 1 101 ? -27.862 8.171 23.233 1.00 78.06 101 ALA A C 1
ATOM 797 O O . ALA A 1 101 ? -28.720 8.714 23.923 1.00 78.06 101 ALA A O 1
ATOM 798 N N . GLY A 1 102 ? -28.190 7.395 22.192 1.00 69.94 102 GLY A N 1
ATOM 799 C CA . GLY A 1 102 ? -29.577 7.151 21.772 1.00 69.94 102 GLY A CA 1
ATOM 800 C C . GLY A 1 102 ? -30.375 6.221 22.696 1.00 69.94 102 GLY A C 1
ATOM 801 O O . GLY A 1 102 ? -31.603 6.257 22.689 1.00 69.94 102 GLY A O 1
ATOM 802 N N . THR A 1 103 ? -29.699 5.416 23.520 1.00 63.16 103 THR A N 1
ATOM 803 C CA . THR A 1 103 ? -30.348 4.470 24.451 1.00 63.16 103 THR A CA 1
ATOM 804 C C . THR A 1 103 ? -30.728 5.133 25.789 1.00 63.16 103 THR A C 1
ATOM 806 O O . THR A 1 103 ? -31.463 4.556 26.585 1.00 63.16 103 THR A O 1
ATOM 809 N N . GLY A 1 104 ? -30.280 6.369 26.039 1.00 55.53 104 GLY A N 1
ATOM 810 C CA . GLY A 1 104 ? -30.488 7.103 27.293 1.00 55.53 104 GLY A CA 1
ATOM 811 C C . GLY A 1 104 ? -31.739 7.989 27.365 1.00 55.53 104 GLY A C 1
ATOM 812 O O . GLY A 1 104 ? -31.720 8.961 28.112 1.00 55.53 104 GLY A O 1
ATOM 813 N N . SER A 1 105 ? -32.810 7.723 26.605 1.00 56.16 105 SER A N 1
ATOM 814 C CA . SER A 1 105 ? -34.054 8.505 26.727 1.00 56.16 105 SER A CA 1
ATOM 815 C C . SER A 1 105 ? -34.926 7.947 27.867 1.00 56.16 105 SER A C 1
ATOM 817 O O . SER A 1 105 ? -35.402 6.813 27.756 1.00 56.16 105 SER A O 1
ATOM 819 N N . PRO A 1 106 ? -35.142 8.680 28.979 1.00 51.31 106 PRO A N 1
ATOM 820 C CA . PRO A 1 106 ? -35.978 8.192 30.065 1.00 51.31 106 PRO A CA 1
ATOM 821 C C . PRO A 1 106 ? -37.440 8.197 29.609 1.00 51.31 106 PRO A C 1
ATOM 823 O O . PRO A 1 106 ? -37.997 9.235 29.249 1.00 51.31 106 PRO A O 1
ATOM 826 N N . ARG A 1 107 ? -38.088 7.025 29.634 1.00 54.88 107 ARG A N 1
ATOM 827 C CA . ARG A 1 107 ? -39.550 6.944 29.555 1.00 54.88 107 ARG A CA 1
ATOM 828 C C . ARG A 1 107 ? -40.113 7.662 30.780 1.00 54.88 107 ARG A C 1
ATOM 830 O O . ARG A 1 107 ? -40.059 7.123 31.880 1.00 54.88 107 ARG A O 1
ATOM 837 N N . HIS A 1 108 ? -40.666 8.856 30.587 1.00 53.59 108 HIS A N 1
ATOM 838 C CA . HIS A 1 108 ? -41.591 9.439 31.550 1.00 53.59 108 HIS A CA 1
ATOM 839 C C . HIS A 1 108 ? -42.843 8.558 31.589 1.00 53.59 108 HIS A C 1
ATOM 841 O O . HIS A 1 108 ? -43.739 8.682 30.755 1.00 53.59 108 HIS A O 1
ATOM 847 N N . THR A 1 109 ? -42.880 7.625 32.537 1.00 53.75 109 THR A N 1
ATOM 848 C CA . THR A 1 109 ? -44.127 7.029 33.010 1.00 53.75 109 THR A CA 1
ATOM 849 C C . THR A 1 109 ? -44.912 8.113 33.735 1.00 53.75 109 THR A C 1
ATOM 851 O O . THR A 1 109 ? -44.400 8.736 34.667 1.00 53.75 109 THR A O 1
ATOM 854 N N . ARG A 1 110 ? -46.111 8.371 33.220 1.00 64.75 110 ARG A N 1
ATOM 855 C CA . ARG A 1 110 ? -47.122 9.257 33.789 1.00 64.75 110 ARG A CA 1
ATOM 856 C C . ARG A 1 110 ? -48.019 8.475 34.734 1.00 64.75 110 ARG A C 1
ATOM 858 O O . ARG A 1 110 ? -48.223 7.274 34.447 1.00 64.75 110 ARG A O 1
#

Foldseek 3Di:
DDPDPPPQDPPVVLLVVLLQLLLVVLLVVLVPDDPDDDDDQDCADVNHHLLVSQCVSRDPDPDGRDPCSSVRSSVSSPNSNVVNNVVVVVVVVVVVVVVVVVVPDDPPDD

Organism: NCBI:txid1333667

Radius of gyration: 20.91 Å; chains: 1; bounding box: 63×22×69 Å

Sequence (110 aa):
MSTGHLREPPYWALLETAHTFGRRDGHAAARFEPHGPVDPPSTHCRGRDPAAFARLLWRDRPGDPPSGLEANAPLWYARGFAEGLAAERRWADRRRTVAAAGTGSPRHTR

Secondary structure (DSSP, 8-state):
------PPPPHHHHHHHHHHHHHHHHHHHTTTS-SSPPPSPPS-BTTB-HHHHHHHHHTT-SSPPPTTHHHHHHHHHHHHHHHHHHHHHHHHHHHHHHHHHHT-------

pLDDT: mean 83.9, std 14.94, range [38.78, 98.38]